Protein AF-A0A9D0HDS6-F1 (afdb_monomer_lite)

Secondary structure (DSSP, 8-state):
------------SS----------PPPPPPPHHHHHTT-----SSS--TTEEEESTTSEEEEEETTEEEEEESS-----TT----EEEE---SS------------

Foldseek 3Di:
DDADDDDDDDDDDDDDPPPPPPPRPPDDDDDPVRVVVVDAQLPDQDDDPQKDWDPPVQWDWGSPPSDIDIGGPDPFDPDDPTDHTDIDGDDDDDDDDDDDDDDDDD

pLDDT: mean 77.32, std 18.87, range [38.28, 96.19]

Structure (mmCIF, N/CA/C/O backbone):
data_AF-A0A9D0HDS6-F1
#
_entry.id   AF-A0A9D0HDS6-F1
#
loop_
_atom_site.group_PDB
_atom_site.id
_atom_site.type_symbol
_atom_site.label_atom_id
_atom_site.label_alt_id
_atom_site.label_comp_id
_atom_site.label_asym_id
_atom_site.label_entity_id
_atom_site.label_seq_id
_atom_site.pdbx_PDB_ins_code
_atom_site.Cartn_x
_atom_site.Cartn_y
_atom_site.Cartn_z
_atom_site.occupancy
_atom_site.B_iso_or_equiv
_atom_site.auth_seq_id
_atom_site.auth_comp_id
_atom_site.auth_asym_id
_atom_site.auth_atom_id
_atom_site.pdbx_PDB_model_num
ATOM 1 N N . MET A 1 1 ? 18.895 12.895 7.176 1.00 42.72 1 MET A N 1
ATOM 2 C CA . MET A 1 1 ? 18.990 14.344 7.464 1.00 42.72 1 MET A CA 1
ATOM 3 C C . MET A 1 1 ? 19.525 15.034 6.219 1.00 42.72 1 MET A C 1
ATOM 5 O O . MET A 1 1 ? 20.733 15.065 6.042 1.00 42.72 1 MET A O 1
ATOM 9 N N . THR A 1 2 ? 18.664 15.543 5.341 1.00 43.56 2 THR A N 1
ATOM 10 C CA . THR A 1 2 ? 19.126 16.214 4.113 1.00 43.56 2 THR A CA 1
ATOM 11 C C . THR A 1 2 ? 18.458 17.580 4.035 1.00 43.56 2 THR A C 1
ATOM 13 O O . THR A 1 2 ? 17.234 17.673 4.066 1.00 43.56 2 THR A O 1
ATOM 16 N N . ARG A 1 3 ? 19.273 18.641 4.055 1.00 41.47 3 ARG A N 1
ATOM 17 C CA . ARG A 1 3 ? 18.850 20.048 4.100 1.00 41.47 3 ARG A CA 1
ATOM 18 C C . ARG A 1 3 ? 18.798 20.586 2.670 1.00 41.47 3 ARG A C 1
ATOM 20 O O . ARG A 1 3 ? 19.750 20.381 1.925 1.00 41.47 3 ARG A O 1
ATOM 27 N N . VAL A 1 4 ? 17.722 21.270 2.287 1.00 42.50 4 VAL A N 1
ATOM 28 C CA . VAL A 1 4 ? 17.653 21.985 1.003 1.00 42.50 4 VAL A CA 1
ATOM 29 C C . VAL A 1 4 ? 18.029 23.442 1.259 1.00 42.50 4 VAL A C 1
ATOM 31 O O . VAL A 1 4 ? 17.314 24.147 1.965 1.00 42.50 4 VAL A O 1
ATOM 34 N N . CYS A 1 5 ? 19.158 23.882 0.704 1.00 39.34 5 CYS A N 1
ATOM 35 C CA . CYS A 1 5 ? 19.590 25.279 0.720 1.00 39.34 5 CYS A CA 1
ATOM 36 C C . CYS A 1 5 ? 19.355 25.875 -0.672 1.00 39.34 5 CYS A C 1
ATOM 38 O O . CYS A 1 5 ? 19.934 25.394 -1.641 1.00 39.34 5 CYS A O 1
ATOM 40 N N . SER A 1 6 ? 18.536 26.921 -0.785 1.00 52.06 6 SER A N 1
ATOM 41 C CA . SER A 1 6 ? 18.504 27.763 -1.988 1.00 52.06 6 SER A CA 1
ATOM 42 C C . SER A 1 6 ? 19.286 29.039 -1.699 1.00 52.06 6 SER A C 1
ATOM 44 O O . SER A 1 6 ? 18.929 29.784 -0.790 1.00 52.06 6 SER A O 1
ATOM 46 N N . ALA A 1 7 ? 20.365 29.271 -2.445 1.00 43.66 7 ALA A N 1
ATOM 47 C CA . ALA A 1 7 ? 21.146 30.501 -2.382 1.00 43.66 7 ALA A CA 1
ATOM 48 C C . ALA A 1 7 ? 20.792 31.378 -3.587 1.00 43.66 7 ALA A C 1
ATOM 50 O O . ALA A 1 7 ? 20.970 30.961 -4.730 1.00 43.66 7 ALA A O 1
ATOM 51 N N . LEU A 1 8 ? 20.311 32.597 -3.338 1.00 43.00 8 LEU A N 1
ATOM 52 C CA . LEU A 1 8 ? 20.228 33.638 -4.358 1.00 43.00 8 LEU A CA 1
ATOM 53 C C . LEU A 1 8 ? 21.421 34.578 -4.154 1.00 43.00 8 LEU A C 1
ATOM 55 O O . LEU A 1 8 ? 21.433 35.379 -3.223 1.00 43.00 8 LEU A O 1
ATOM 59 N N . VAL A 1 9 ? 22.441 34.459 -5.003 1.00 41.72 9 VAL A N 1
ATOM 60 C CA . VAL A 1 9 ? 23.607 35.351 -4.989 1.00 41.72 9 VAL A CA 1
ATOM 61 C C . VAL A 1 9 ? 23.334 36.514 -5.943 1.00 41.72 9 VAL A C 1
ATOM 63 O O . VAL A 1 9 ? 23.243 36.315 -7.152 1.00 41.72 9 VAL A O 1
ATOM 66 N N . ARG A 1 10 ? 23.215 37.738 -5.417 1.00 44.81 10 ARG A N 1
ATOM 67 C CA . ARG A 1 10 ? 23.337 38.969 -6.216 1.00 44.81 10 ARG A CA 1
ATOM 68 C C . ARG A 1 10 ? 24.714 39.577 -5.963 1.00 44.81 10 ARG A C 1
ATOM 70 O O . ARG A 1 10 ? 25.009 39.986 -4.847 1.00 44.81 10 ARG A O 1
ATOM 77 N N . LEU A 1 11 ? 25.542 39.622 -7.005 1.00 38.28 11 LEU A N 1
ATOM 78 C CA . LEU A 1 11 ? 26.856 40.266 -6.994 1.00 38.28 11 LEU A CA 1
ATOM 79 C C . LEU A 1 11 ? 26.700 41.731 -7.401 1.00 38.28 11 LEU A C 1
ATOM 81 O O . LEU A 1 11 ? 26.563 42.011 -8.587 1.00 38.28 11 LEU A O 1
ATOM 85 N N . TRP A 1 12 ? 26.742 42.652 -6.440 1.00 41.94 12 TRP A N 1
ATOM 86 C CA . TRP A 1 12 ? 27.093 44.052 -6.695 1.00 41.94 12 TRP A CA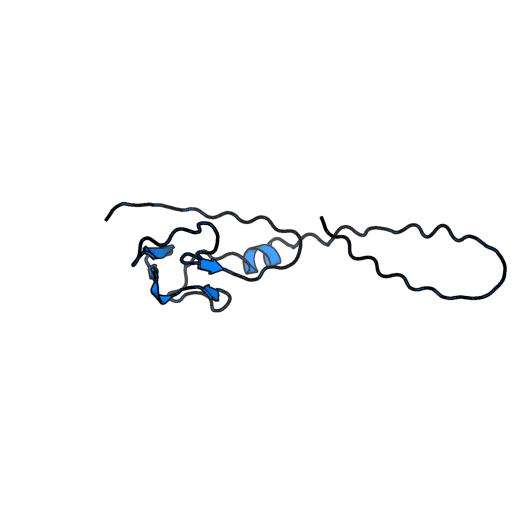 1
ATOM 87 C C . TRP A 1 12 ? 28.271 44.426 -5.793 1.00 41.94 12 TRP A C 1
ATOM 89 O O . TRP A 1 12 ? 28.361 43.967 -4.656 1.00 41.94 12 TRP A O 1
ATOM 99 N N . GLY A 1 13 ? 29.225 45.152 -6.375 1.00 46.03 13 GLY A N 1
ATOM 100 C CA . GLY A 1 13 ? 30.572 45.340 -5.848 1.00 46.03 13 GLY A CA 1
ATOM 101 C C . GLY A 1 13 ? 30.670 46.085 -4.516 1.00 46.03 13 GLY A C 1
ATOM 102 O O . GLY A 1 13 ? 29.755 46.781 -4.088 1.00 46.03 13 GLY A O 1
ATOM 103 N N . SER A 1 14 ? 31.864 45.952 -3.934 1.00 47.44 14 SER A N 1
ATOM 104 C CA . SER A 1 14 ? 32.391 46.654 -2.759 1.00 47.44 14 SER A CA 1
ATOM 105 C C . SER A 1 14 ? 31.805 46.253 -1.397 1.00 47.44 14 SER A C 1
ATOM 107 O O . SER A 1 14 ? 30.879 46.853 -0.869 1.00 47.44 14 SER A O 1
ATOM 109 N N . SER A 1 15 ? 32.469 45.251 -0.812 1.00 48.62 15 SER A N 1
ATOM 110 C CA . SER A 1 15 ? 32.816 45.123 0.611 1.00 48.62 15 SER A CA 1
ATOM 111 C C . SER A 1 15 ? 31.754 45.474 1.657 1.00 48.62 15 SER A C 1
ATOM 113 O O . SER A 1 15 ? 31.932 46.399 2.442 1.00 48.62 15 SER A O 1
ATOM 115 N N . VAL A 1 16 ? 30.730 44.627 1.776 1.00 47.16 16 VAL A N 1
ATOM 116 C CA . VAL A 1 16 ? 30.094 44.334 3.069 1.00 47.16 16 VAL A CA 1
ATOM 117 C C . VAL A 1 16 ? 29.849 42.828 3.123 1.00 47.16 16 VAL A C 1
ATOM 119 O O . VAL A 1 16 ? 29.097 42.285 2.315 1.00 47.16 16 VAL A O 1
ATOM 122 N N . ALA A 1 17 ? 30.504 42.129 4.051 1.00 44.69 17 ALA A N 1
ATOM 123 C CA . ALA A 1 17 ? 30.200 40.729 4.324 1.00 44.69 17 ALA A CA 1
ATOM 124 C C . ALA A 1 17 ? 28.823 40.661 4.999 1.00 44.69 17 ALA A C 1
ATOM 126 O O . ALA A 1 17 ? 28.697 40.844 6.209 1.00 44.69 17 ALA A O 1
ATOM 127 N N . ALA A 1 18 ? 27.773 40.445 4.211 1.00 46.97 18 ALA A N 1
ATOM 128 C CA . ALA A 1 18 ? 26.458 40.145 4.747 1.00 46.97 18 ALA A CA 1
ATOM 129 C C . ALA A 1 18 ? 26.514 38.760 5.407 1.00 46.97 18 ALA A C 1
ATOM 131 O O . ALA A 1 18 ? 26.686 37.745 4.730 1.00 46.97 18 ALA A O 1
ATOM 132 N N . VAL A 1 19 ? 26.368 38.712 6.734 1.00 45.94 19 VAL A N 1
ATOM 133 C CA . VAL A 1 19 ? 26.076 37.466 7.448 1.00 45.94 19 VAL A CA 1
ATOM 134 C C . VAL A 1 19 ? 24.713 36.996 6.954 1.00 45.94 19 VAL A C 1
ATOM 136 O O . VAL A 1 19 ? 23.668 37.495 7.369 1.00 45.94 19 VAL A O 1
ATOM 139 N N . CYS A 1 20 ? 24.724 36.060 6.010 1.00 46.16 20 CYS A N 1
ATOM 140 C CA . CYS A 1 20 ? 23.523 35.379 5.571 1.00 46.16 20 CYS A CA 1
ATOM 141 C C . CYS A 1 20 ? 23.116 34.437 6.708 1.00 46.16 20 CYS A C 1
ATOM 143 O O . CYS A 1 20 ? 23.604 33.311 6.810 1.00 46.16 20 CYS A O 1
ATOM 145 N N . LEU A 1 21 ? 22.270 34.930 7.616 1.00 47.09 21 LEU A N 1
ATOM 146 C CA . LEU A 1 21 ? 21.528 34.089 8.546 1.00 47.09 21 LEU A CA 1
ATOM 147 C C . LEU A 1 21 ? 20.663 33.156 7.693 1.00 47.09 21 LEU A C 1
ATOM 149 O O . LEU A 1 21 ? 19.563 33.510 7.277 1.00 47.09 21 LEU A O 1
ATOM 153 N N . LEU A 1 22 ? 21.198 31.971 7.391 1.00 52.53 22 LEU A N 1
ATOM 154 C CA . LEU A 1 22 ? 20.457 30.848 6.834 1.00 52.53 22 LEU A CA 1
ATOM 155 C C . LEU A 1 22 ? 19.402 30.455 7.866 1.00 52.53 22 LEU A C 1
ATOM 157 O O . LEU A 1 22 ? 19.624 29.588 8.712 1.00 52.53 22 LEU A O 1
ATOM 161 N N . ALA A 1 23 ? 18.251 31.119 7.816 1.00 53.19 23 ALA A N 1
ATOM 162 C CA . ALA A 1 23 ? 17.065 30.660 8.503 1.00 53.19 23 ALA A CA 1
ATOM 163 C C . ALA A 1 23 ? 16.683 29.314 7.873 1.00 53.19 23 ALA A C 1
ATOM 165 O O . ALA A 1 23 ? 16.029 29.254 6.833 1.00 53.19 23 ALA A O 1
ATOM 166 N N . CYS A 1 24 ? 17.133 28.217 8.489 1.00 51.62 24 CYS A N 1
ATOM 167 C CA . CYS A 1 24 ? 16.522 26.908 8.304 1.00 51.62 24 CYS A CA 1
ATOM 168 C C . CYS A 1 24 ? 15.085 27.042 8.800 1.00 51.62 24 CYS A C 1
ATOM 170 O O . CYS A 1 24 ? 14.820 26.890 9.992 1.00 51.62 24 CYS A O 1
ATOM 172 N N . THR A 1 25 ? 14.161 27.375 7.905 1.00 62.00 25 THR A N 1
ATOM 173 C CA . THR A 1 25 ? 12.746 27.239 8.215 1.00 62.00 25 THR A CA 1
ATOM 174 C C . THR A 1 25 ? 12.502 25.752 8.455 1.00 62.00 25 THR A C 1
ATOM 176 O O . THR A 1 25 ? 12.825 24.932 7.588 1.00 62.00 25 THR A O 1
ATOM 179 N N . PRO A 1 26 ? 12.019 25.356 9.647 1.00 66.12 26 PRO A N 1
ATOM 180 C CA . PRO A 1 26 ? 11.626 23.977 9.855 1.00 66.12 26 PRO A CA 1
ATOM 181 C C . PRO A 1 26 ? 10.570 23.637 8.804 1.00 66.12 26 PRO A C 1
ATOM 183 O O . PRO A 1 26 ? 9.681 24.448 8.536 1.00 66.12 26 PRO A O 1
ATOM 186 N N . ALA A 1 27 ? 10.690 22.458 8.188 1.00 67.69 27 ALA A N 1
ATOM 187 C CA . ALA A 1 27 ? 9.670 21.989 7.262 1.00 67.69 27 ALA A CA 1
ATOM 188 C C . ALA A 1 27 ? 8.302 22.081 7.962 1.00 67.69 27 ALA A C 1
ATOM 190 O O . ALA A 1 27 ? 8.208 21.680 9.132 1.00 67.69 27 ALA A O 1
ATOM 191 N N . PRO A 1 28 ? 7.269 22.6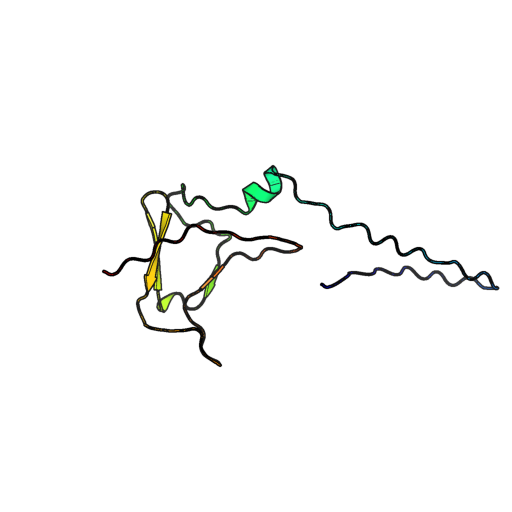34 7.301 1.00 71.50 28 PRO A N 1
ATOM 192 C CA . PRO A 1 28 ? 5.956 22.753 7.909 1.00 71.50 28 PRO A CA 1
ATOM 193 C C . PRO A 1 28 ? 5.488 21.364 8.341 1.00 71.50 28 PRO A C 1
ATOM 195 O O . PRO A 1 28 ? 5.561 20.401 7.575 1.00 71.50 28 PRO A O 1
ATOM 198 N N . LYS A 1 29 ? 5.056 21.249 9.600 1.00 75.44 29 LYS A N 1
ATOM 199 C CA . LYS A 1 29 ? 4.409 20.027 10.077 1.00 75.44 29 LYS A CA 1
ATOM 200 C C . LYS A 1 29 ? 3.103 19.868 9.304 1.00 75.44 29 LYS A C 1
ATOM 202 O O . LYS A 1 29 ? 2.364 20.840 9.162 1.00 75.44 29 LYS A O 1
ATOM 207 N N . LEU A 1 30 ? 2.834 18.658 8.823 1.00 76.69 30 LEU A N 1
ATOM 208 C CA . LEU A 1 30 ? 1.549 18.331 8.213 1.00 76.69 30 LEU A CA 1
ATOM 209 C C . LEU A 1 30 ? 0.427 18.571 9.225 1.00 76.69 30 LEU A C 1
ATOM 211 O O . LEU A 1 30 ? 0.594 18.299 10.421 1.00 76.69 30 LEU A O 1
ATOM 215 N N . SER A 1 31 ? -0.712 19.080 8.756 1.00 81.69 31 SER A N 1
ATOM 216 C CA . SER A 1 31 ? -1.900 19.146 9.601 1.00 81.69 31 SER A CA 1
ATOM 217 C C . SER A 1 31 ? -2.410 17.725 9.902 1.00 81.69 31 SER A C 1
ATOM 219 O O . SER A 1 31 ? -2.077 16.770 9.186 1.00 81.69 31 SER A O 1
ATOM 221 N N . PRO A 1 32 ? -3.252 17.538 10.934 1.00 79.94 32 PRO A N 1
ATOM 222 C CA . PRO A 1 32 ? -3.913 16.253 11.153 1.00 79.94 32 PRO A CA 1
ATOM 223 C C . PRO A 1 32 ? -4.705 15.770 9.928 1.00 79.94 32 PRO A C 1
ATOM 225 O O . PRO A 1 32 ? -4.732 14.573 9.655 1.00 79.94 32 PRO A O 1
ATOM 228 N N . ALA A 1 33 ? -5.304 16.689 9.161 1.00 82.19 33 ALA A N 1
ATOM 229 C CA . ALA A 1 33 ? -6.030 16.362 7.935 1.00 82.19 33 ALA A CA 1
ATOM 230 C C . ALA A 1 33 ? -5.092 15.845 6.832 1.00 82.19 33 ALA A C 1
ATOM 232 O O . ALA A 1 33 ? -5.375 14.812 6.228 1.00 82.19 33 ALA A O 1
ATOM 233 N N . ASP A 1 34 ? -3.945 16.502 6.632 1.00 82.06 34 ASP A N 1
ATOM 234 C CA . ASP A 1 34 ? -2.939 16.073 5.649 1.00 82.06 34 ASP A CA 1
ATOM 235 C C . ASP A 1 34 ? -2.327 14.718 6.020 1.00 82.06 34 ASP A C 1
ATOM 237 O O . ASP A 1 34 ? -2.031 13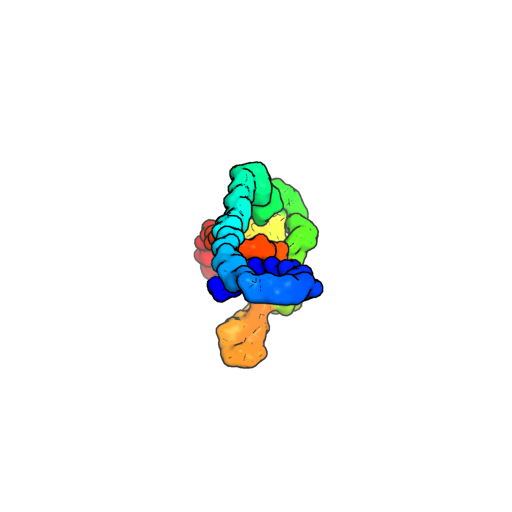.903 5.152 1.00 82.06 34 ASP A O 1
ATOM 241 N N . THR A 1 35 ? -2.164 14.455 7.320 1.00 80.19 35 THR A N 1
ATOM 242 C CA . THR A 1 35 ? -1.663 13.166 7.816 1.00 80.19 35 THR A CA 1
ATOM 243 C C . THR A 1 35 ? -2.683 12.057 7.562 1.00 80.19 35 THR A C 1
ATOM 245 O O . THR A 1 35 ? -2.331 10.997 7.053 1.00 80.19 35 THR A O 1
ATOM 248 N N . ARG A 1 36 ? -3.969 12.324 7.821 1.00 82.62 36 ARG A N 1
ATOM 249 C CA . ARG A 1 36 ? -5.058 11.363 7.599 1.00 82.62 36 ARG A CA 1
ATOM 250 C C . ARG A 1 36 ? -5.254 11.009 6.123 1.00 82.62 36 ARG A C 1
ATOM 252 O O . ARG A 1 36 ? -5.717 9.918 5.822 1.00 82.62 36 ARG A O 1
ATOM 259 N N . ALA A 1 37 ? -4.878 11.898 5.203 1.00 84.19 37 ALA A N 1
ATOM 260 C CA . ALA A 1 37 ? -4.873 11.601 3.770 1.00 84.19 37 ALA A CA 1
ATOM 261 C C . ALA A 1 37 ? -3.799 10.567 3.363 1.00 84.19 37 ALA A C 1
ATOM 263 O O . ALA A 1 37 ? -3.883 9.995 2.275 1.00 84.19 37 ALA A O 1
ATOM 264 N N . LEU A 1 38 ? -2.789 10.330 4.211 1.00 87.69 38 LEU A N 1
ATOM 265 C CA . LEU A 1 38 ? -1.743 9.324 3.993 1.00 87.69 38 LEU A CA 1
ATOM 266 C C . LEU A 1 38 ? -2.099 7.963 4.610 1.00 87.69 38 LEU A C 1
ATOM 268 O O . LEU A 1 38 ? -1.612 6.934 4.126 1.00 87.69 38 LEU A O 1
ATOM 272 N N . ASP A 1 39 ? -2.950 7.967 5.637 1.00 91.19 39 ASP A N 1
ATOM 273 C CA . ASP A 1 39 ? -3.431 6.762 6.307 1.00 91.19 39 ASP A CA 1
ATOM 274 C C . ASP A 1 39 ? -4.253 5.868 5.369 1.00 91.19 39 ASP A C 1
ATOM 276 O O . ASP A 1 39 ? -4.792 6.284 4.340 1.00 91.19 39 ASP A O 1
ATOM 280 N N . ASP A 1 40 ? -4.316 4.590 5.727 1.00 93.56 40 ASP A N 1
ATOM 281 C CA . ASP A 1 40 ? -5.209 3.617 5.114 1.00 93.56 40 ASP A CA 1
ATOM 282 C C . ASP A 1 40 ? -5.737 2.697 6.205 1.00 93.56 40 ASP A C 1
ATOM 284 O O . ASP A 1 40 ? -4.978 1.932 6.803 1.00 93.56 40 ASP A O 1
ATOM 288 N N . ASP A 1 41 ? -7.030 2.799 6.486 1.00 94.06 41 ASP A N 1
ATOM 289 C CA . ASP A 1 41 ? -7.727 1.882 7.384 1.00 94.06 41 ASP A CA 1
ATOM 290 C C . ASP A 1 41 ? -8.251 0.643 6.645 1.00 94.06 41 ASP A C 1
ATOM 292 O O . ASP A 1 41 ? -8.785 -0.260 7.282 1.00 94.06 41 ASP A O 1
ATOM 296 N N . PHE A 1 42 ? -8.083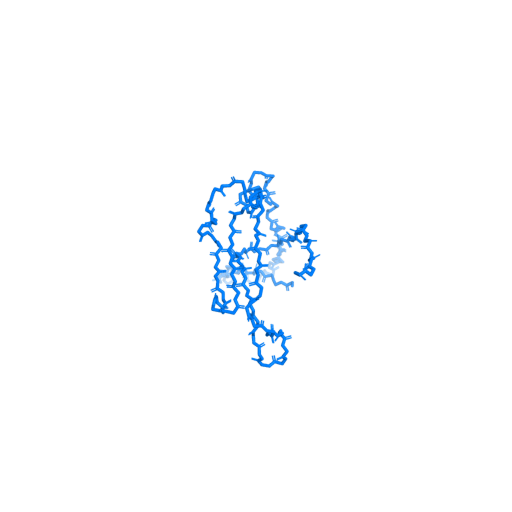 0.587 5.316 1.00 95.19 42 PHE A N 1
ATOM 297 C CA . PHE A 1 42 ? -8.594 -0.469 4.447 1.00 95.19 42 PHE A CA 1
ATOM 298 C C . PHE A 1 42 ? -10.112 -0.693 4.586 1.00 95.19 42 PHE A C 1
ATOM 300 O O . PHE A 1 42 ? -10.598 -1.811 4.405 1.00 95.19 42 PHE A O 1
ATOM 307 N N . ALA A 1 43 ? -10.878 0.365 4.885 1.00 92.38 43 ALA A N 1
ATOM 308 C CA . ALA A 1 43 ? -12.338 0.296 4.982 1.00 92.38 43 ALA A CA 1
ATOM 309 C C . ALA A 1 43 ? -13.034 0.172 3.612 1.00 92.38 43 ALA A C 1
ATOM 311 O O . ALA A 1 43 ? -14.170 -0.296 3.524 1.00 92.38 43 ALA A O 1
ATOM 312 N N . ALA A 1 44 ? -12.373 0.601 2.534 1.00 90.94 44 ALA A N 1
ATOM 313 C CA . ALA A 1 44 ? -12.891 0.471 1.177 1.00 90.94 44 ALA A CA 1
ATOM 314 C C . ALA A 1 44 ? -12.783 -0.975 0.666 1.00 90.94 44 ALA A C 1
ATOM 316 O O . ALA A 1 44 ? -11.842 -1.687 0.988 1.00 90.94 44 ALA A O 1
ATOM 317 N N . ALA A 1 45 ? -13.694 -1.393 -0.219 1.00 89.69 45 ALA A N 1
ATOM 318 C CA . ALA A 1 45 ? -13.675 -2.741 -0.803 1.00 89.69 45 ALA A CA 1
ATOM 319 C C . ALA A 1 45 ? -12.469 -3.013 -1.730 1.00 89.69 45 ALA A C 1
ATOM 321 O O . ALA A 1 45 ? -12.205 -4.157 -2.089 1.00 89.69 45 ALA A O 1
ATOM 322 N N . ALA A 1 46 ? -11.750 -1.969 -2.147 1.00 91.69 46 ALA A N 1
ATOM 323 C CA . ALA A 1 46 ? -10.601 -2.065 -3.035 1.00 91.69 46 ALA A CA 1
ATOM 324 C C . ALA A 1 46 ? -9.395 -1.332 -2.446 1.00 91.69 46 ALA A C 1
ATOM 326 O O . ALA A 1 46 ? -9.535 -0.337 -1.734 1.00 91.69 46 ALA A O 1
ATOM 327 N N . LEU A 1 47 ? -8.199 -1.810 -2.793 1.00 92.44 47 LEU A N 1
ATOM 328 C CA . LEU A 1 47 ? -6.950 -1.180 -2.387 1.00 92.44 47 LEU A CA 1
ATOM 329 C C . LEU A 1 47 ? -6.827 0.218 -3.010 1.00 92.44 47 LEU A C 1
ATOM 331 O O . LEU A 1 47 ? -7.016 0.384 -4.216 1.00 92.44 47 LEU A O 1
ATOM 335 N N . ASN A 1 48 ? -6.460 1.207 -2.195 1.00 91.88 48 ASN A N 1
ATOM 336 C CA . ASN A 1 48 ? -6.235 2.572 -2.658 1.00 91.88 48 ASN A CA 1
ATOM 337 C C . ASN A 1 48 ? -5.165 2.608 -3.784 1.00 91.88 48 ASN A C 1
ATOM 339 O O . ASN A 1 48 ? -4.070 2.077 -3.579 1.00 91.88 48 ASN A O 1
ATOM 343 N N . PRO A 1 49 ? -5.423 3.260 -4.938 1.00 92.50 49 PRO A N 1
ATOM 344 C CA . PRO A 1 49 ? -4.467 3.360 -6.050 1.00 92.50 49 PRO A CA 1
ATOM 345 C C . PRO A 1 49 ? -3.118 4.016 -5.712 1.00 92.50 49 PRO A C 1
ATOM 347 O O . PRO A 1 49 ? -2.169 3.892 -6.481 1.00 92.50 49 PRO A O 1
ATOM 350 N N . ALA A 1 50 ? -3.007 4.717 -4.579 1.00 92.50 50 ALA A N 1
ATOM 351 C CA . ALA A 1 50 ? -1.739 5.255 -4.090 1.00 92.50 50 ALA A CA 1
ATOM 352 C C . ALA A 1 50 ? -0.732 4.157 -3.689 1.00 92.50 50 ALA A C 1
ATOM 354 O O . ALA A 1 50 ? 0.471 4.427 -3.621 1.00 92.50 50 ALA A O 1
ATOM 355 N N . TRP A 1 51 ? -1.205 2.935 -3.416 1.00 95.44 51 TRP A N 1
ATOM 356 C CA . TRP A 1 51 ? -0.343 1.786 -3.165 1.00 95.44 51 TRP A CA 1
ATOM 357 C C . TRP A 1 51 ? 0.256 1.243 -4.460 1.00 95.44 51 TRP A C 1
ATOM 359 O O . TRP A 1 51 ? -0.436 0.961 -5.436 1.00 95.44 51 TRP A O 1
ATOM 369 N N . GLN A 1 52 ? 1.559 1.012 -4.423 1.00 96.19 52 GLN A N 1
ATOM 370 C CA . GLN A 1 52 ? 2.344 0.409 -5.487 1.00 96.19 52 GLN A CA 1
ATOM 371 C C . GLN A 1 52 ? 2.828 -0.973 -5.063 1.00 96.19 52 GLN A C 1
ATOM 373 O O . GLN A 1 52 ? 3.056 -1.239 -3.882 1.00 96.19 52 GLN A O 1
ATOM 378 N N . VAL A 1 53 ? 2.984 -1.855 -6.048 1.00 94.81 53 VAL A N 1
ATOM 379 C CA . VAL A 1 53 ? 3.291 -3.273 -5.851 1.00 94.81 53 VAL A CA 1
ATOM 380 C C . VAL A 1 53 ? 4.643 -3.585 -6.471 1.00 94.81 53 VAL A C 1
ATOM 382 O O . VAL A 1 53 ? 4.876 -3.291 -7.641 1.00 94.81 53 VAL A O 1
ATOM 385 N N . HIS A 1 54 ? 5.499 -4.255 -5.710 1.00 92.25 54 HIS A N 1
ATOM 386 C CA . HIS A 1 54 ? 6.763 -4.814 -6.178 1.00 92.25 54 HIS A CA 1
ATOM 387 C C . HIS A 1 54 ? 6.761 -6.326 -5.948 1.00 92.25 54 HIS A C 1
ATOM 389 O O . HIS A 1 54 ? 6.357 -6.776 -4.876 1.00 92.25 54 HIS A O 1
ATOM 395 N N . LYS A 1 55 ? 7.186 -7.108 -6.953 1.00 90.50 55 LYS A N 1
ATOM 396 C CA . LYS A 1 55 ? 7.155 -8.589 -6.928 1.00 90.50 55 LYS A CA 1
ATOM 397 C C . LYS A 1 55 ? 5.762 -9.157 -6.610 1.00 90.50 55 LYS A C 1
ATOM 399 O O . LYS A 1 55 ? 5.604 -10.049 -5.780 1.00 90.50 55 LYS A O 1
ATOM 404 N N . GLY A 1 56 ? 4.730 -8.605 -7.254 1.00 91.94 56 GLY A N 1
ATOM 405 C CA . GLY A 1 56 ? 3.319 -8.926 -6.990 1.00 91.94 56 GLY A CA 1
ATOM 406 C C . GLY A 1 56 ? 2.893 -10.363 -7.307 1.00 91.94 56 GLY A C 1
ATOM 407 O O . GLY A 1 56 ? 1.816 -10.776 -6.901 1.00 91.94 56 GLY A O 1
ATOM 408 N N . ASP A 1 57 ? 3.717 -11.115 -8.024 1.00 91.12 57 ASP A N 1
ATOM 409 C CA . ASP A 1 57 ? 3.573 -12.547 -8.289 1.00 91.12 57 ASP A CA 1
ATOM 410 C C . ASP A 1 57 ? 3.925 -13.421 -7.071 1.00 91.12 57 ASP A C 1
ATOM 412 O O . ASP A 1 57 ? 3.419 -14.536 -6.932 1.00 91.12 57 ASP A O 1
ATOM 416 N N . THR A 1 58 ? 4.739 -12.900 -6.150 1.00 91.00 58 THR A N 1
ATOM 417 C CA . THR A 1 58 ? 5.222 -13.626 -4.962 1.00 91.00 58 THR A CA 1
ATOM 418 C C . THR A 1 58 ? 4.251 -13.606 -3.777 1.00 91.00 58 THR A C 1
ATOM 420 O O . THR A 1 58 ? 4.480 -14.295 -2.780 1.00 91.00 58 THR A O 1
ATOM 423 N N . PHE A 1 59 ? 3.147 -12.855 -3.867 1.00 92.69 59 PHE A N 1
ATOM 424 C CA . PHE A 1 59 ? 2.144 -12.741 -2.809 1.00 92.69 59 PHE A CA 1
ATOM 425 C C . PHE A 1 59 ? 0.759 -12.369 -3.346 1.00 92.69 59 PHE A C 1
ATOM 427 O O . PHE A 1 59 ? 0.619 -11.695 -4.362 1.00 92.69 59 PHE A O 1
ATOM 434 N N . LEU A 1 60 ? -0.282 -12.772 -2.623 1.00 93.50 60 LEU A N 1
ATOM 435 C CA . LEU A 1 60 ? -1.632 -12.242 -2.790 1.00 93.50 60 LEU A CA 1
ATOM 436 C C . LEU A 1 60 ? -1.850 -11.043 -1.883 1.00 93.50 60 LEU A C 1
ATOM 438 O O . LEU A 1 60 ? -1.310 -10.982 -0.778 1.00 93.50 60 LEU A O 1
ATOM 442 N N . ARG A 1 61 ? -2.693 -10.127 -2.355 1.00 94.12 61 ARG A N 1
ATOM 443 C CA . ARG A 1 61 ? -3.191 -8.984 -1.598 1.00 94.12 61 ARG A CA 1
ATOM 444 C C . ARG A 1 61 ? -4.692 -8.865 -1.813 1.00 94.12 61 ARG A C 1
ATOM 446 O O . ARG A 1 61 ? -5.146 -8.881 -2.956 1.00 94.12 61 ARG A O 1
ATOM 453 N N . GLU A 1 62 ? -5.433 -8.732 -0.730 1.00 94.50 62 GLU A N 1
ATOM 454 C CA . GLU A 1 62 ? -6.884 -8.579 -0.751 1.00 94.50 62 GLU A CA 1
ATOM 455 C C . GLU A 1 62 ? -7.289 -7.632 0.376 1.00 94.50 62 GLU A C 1
ATOM 457 O O . GLU A 1 62 ? -6.743 -7.722 1.475 1.00 94.50 62 GLU A O 1
ATOM 462 N N . VAL A 1 63 ? -8.223 -6.716 0.114 1.00 95.94 63 VAL A N 1
ATOM 463 C CA . VAL A 1 63 ? -8.877 -5.975 1.194 1.00 95.94 63 VAL A CA 1
ATOM 464 C C . VAL A 1 63 ? -10.097 -6.776 1.615 1.00 95.94 63 VAL A C 1
ATOM 466 O O . VAL A 1 63 ? -11.012 -6.981 0.820 1.00 95.94 63 VAL A O 1
ATOM 469 N N . LYS A 1 64 ? -10.079 -7.269 2.850 1.00 93.88 64 LYS A N 1
ATOM 470 C CA . LYS A 1 64 ? -11.110 -8.148 3.387 1.00 93.88 64 LYS A CA 1
ATOM 471 C C . LYS A 1 64 ? -11.325 -7.854 4.864 1.00 93.88 64 LYS A C 1
ATOM 473 O O . LYS A 1 64 ? -10.365 -7.703 5.614 1.00 93.88 64 LYS A O 1
ATOM 478 N N . ASP A 1 65 ? -12.591 -7.780 5.267 1.00 91.94 65 ASP A N 1
ATOM 479 C CA . ASP A 1 65 ? -13.009 -7.567 6.659 1.00 91.94 65 ASP A CA 1
ATOM 480 C C . ASP A 1 65 ? -12.376 -6.315 7.307 1.00 91.94 65 ASP A C 1
ATOM 482 O O . ASP A 1 65 ? -11.999 -6.327 8.478 1.00 91.94 65 ASP A O 1
ATOM 486 N N . GLY A 1 66 ? -12.230 -5.231 6.532 1.00 92.69 66 GLY A N 1
ATOM 487 C CA . GLY A 1 66 ? -11.635 -3.971 7.001 1.00 92.69 66 GLY A CA 1
ATOM 488 C C . GLY A 1 66 ? -10.122 -4.039 7.227 1.00 92.69 66 GLY A C 1
ATOM 489 O O . GLY A 1 66 ? -9.583 -3.286 8.032 1.00 92.69 66 GLY A O 1
ATOM 490 N N . ALA A 1 67 ? -9.432 -4.978 6.576 1.00 94.56 67 ALA A N 1
ATOM 491 C CA . ALA A 1 67 ? -7.988 -5.120 6.667 1.00 94.56 67 ALA A CA 1
ATOM 492 C C . ALA A 1 67 ? -7.372 -5.500 5.318 1.00 94.56 67 ALA A C 1
ATOM 494 O O . ALA A 1 67 ? -7.978 -6.183 4.491 1.00 94.56 67 ALA A O 1
ATOM 495 N N . LEU A 1 68 ? -6.112 -5.117 5.128 1.00 95.75 68 LEU A N 1
ATOM 496 C CA . LEU A 1 68 ? -5.276 -5.675 4.076 1.00 95.75 68 LEU A CA 1
ATOM 497 C C . LEU A 1 68 ? -4.777 -7.061 4.496 1.00 95.75 68 LEU A C 1
ATOM 499 O O . LEU A 1 68 ? -3.996 -7.202 5.441 1.00 95.75 68 LEU A O 1
ATOM 503 N N . VAL A 1 69 ? -5.193 -8.083 3.759 1.00 94.44 69 VAL A N 1
ATOM 504 C CA . VAL A 1 69 ? -4.710 -9.454 3.900 1.00 94.44 69 VAL A CA 1
ATOM 505 C C . VAL A 1 69 ? -3.602 -9.693 2.882 1.00 94.44 69 VAL A C 1
ATOM 507 O O . VAL A 1 69 ? -3.801 -9.529 1.678 1.00 94.44 69 VAL A O 1
ATOM 510 N N . ILE A 1 70 ? -2.432 -10.098 3.377 1.00 92.81 70 ILE A N 1
ATOM 511 C CA . ILE A 1 70 ? -1.282 -10.495 2.565 1.00 92.81 70 ILE A CA 1
ATOM 512 C C . ILE A 1 70 ? -1.039 -11.990 2.750 1.00 92.81 70 ILE A C 1
ATOM 514 O O . ILE A 1 70 ? -0.875 -12.460 3.877 1.00 92.81 70 ILE A O 1
ATOM 518 N N . THR A 1 71 ? -0.983 -12.734 1.646 1.00 92.12 71 THR A N 1
ATOM 519 C CA . THR A 1 71 ? -0.654 -14.167 1.657 1.00 92.12 71 THR A CA 1
ATOM 520 C C . THR A 1 71 ? 0.595 -14.409 0.816 1.00 92.12 71 THR A C 1
ATOM 522 O O . THR A 1 71 ? 0.521 -14.307 -0.411 1.00 92.12 71 THR A O 1
ATOM 525 N N . PRO A 1 72 ? 1.745 -14.727 1.433 1.00 88.94 72 PRO A N 1
ATOM 526 C CA . PRO A 1 72 ? 2.937 -15.123 0.692 1.00 88.94 72 PRO A CA 1
ATOM 527 C C . PRO A 1 72 ? 2.654 -16.365 -0.163 1.00 88.94 72 PRO A C 1
ATOM 529 O O . PRO A 1 72 ? 2.050 -17.324 0.314 1.00 88.94 72 PRO A O 1
ATOM 532 N N . ARG A 1 73 ? 3.080 -16.355 -1.430 1.00 88.56 73 ARG A N 1
ATOM 533 C CA . ARG A 1 73 ? 3.025 -17.523 -2.333 1.00 88.56 73 ARG A CA 1
ATOM 534 C C . ARG A 1 73 ? 4.370 -18.225 -2.468 1.00 88.56 73 ARG A C 1
ATOM 536 O O . ARG A 1 73 ? 4.420 -19.392 -2.837 1.00 88.56 73 ARG A O 1
ATOM 543 N N . ALA A 1 74 ? 5.448 -17.507 -2.185 1.00 78.38 74 ALA A N 1
ATOM 544 C CA . ALA A 1 74 ? 6.803 -18.019 -2.197 1.00 78.38 74 ALA A CA 1
ATOM 545 C C . ALA A 1 74 ? 7.543 -17.513 -0.957 1.00 78.38 74 ALA A C 1
ATOM 547 O O . ALA A 1 74 ? 7.335 -16.381 -0.516 1.00 78.38 74 ALA A O 1
ATOM 548 N N . ASN A 1 75 ? 8.429 -18.348 -0.415 1.00 71.88 75 ASN A N 1
ATOM 549 C CA . ASN A 1 75 ? 9.333 -17.958 0.663 1.00 71.88 75 ASN A CA 1
ATOM 550 C C . ASN A 1 75 ? 10.498 -17.157 0.078 1.00 71.88 75 ASN A C 1
ATOM 552 O O . ASN A 1 75 ? 11.598 -17.671 -0.101 1.00 71.88 75 ASN A O 1
ATOM 556 N N . VAL A 1 76 ? 10.229 -15.898 -0.253 1.00 71.25 76 VAL A N 1
ATOM 557 C CA . VAL A 1 76 ? 11.235 -14.928 -0.694 1.00 71.25 76 VAL A CA 1
ATOM 558 C C . VAL A 1 76 ? 11.478 -13.946 0.437 1.00 71.25 76 VAL A C 1
ATOM 560 O O . VAL A 1 76 ? 10.610 -13.148 0.793 1.00 71.25 76 VAL A O 1
ATOM 563 N N . VAL A 1 77 ? 12.668 -14.033 1.019 1.00 73.19 77 VAL A N 1
ATOM 564 C CA . VAL A 1 77 ? 13.153 -13.079 2.013 1.00 73.19 77 VAL A CA 1
ATOM 565 C C . VAL A 1 77 ? 13.947 -11.981 1.320 1.00 73.19 77 VAL A C 1
ATOM 567 O O . VAL A 1 77 ? 14.602 -12.208 0.307 1.00 73.19 77 VAL A O 1
ATOM 570 N N . TRP A 1 78 ? 13.899 -10.778 1.883 1.00 76.12 78 TRP A N 1
ATOM 571 C CA . TRP A 1 78 ? 14.822 -9.715 1.507 1.00 76.12 78 TRP A CA 1
ATOM 572 C C . TRP A 1 78 ? 16.202 -10.062 2.076 1.00 76.12 78 TRP A C 1
ATOM 574 O O . TRP A 1 78 ? 16.449 -9.860 3.265 1.00 76.12 78 TRP A O 1
ATOM 584 N N . TYR A 1 79 ? 17.077 -10.635 1.249 1.00 79.25 79 TYR A N 1
ATOM 585 C CA . TYR A 1 79 ? 18.432 -11.018 1.639 1.00 79.25 79 TYR A CA 1
ATOM 586 C C . TYR A 1 79 ? 19.434 -10.673 0.535 1.00 79.25 79 TYR A C 1
ATOM 588 O O . TYR A 1 79 ? 19.270 -11.070 -0.612 1.00 79.25 79 TYR A O 1
ATOM 596 N N . MET A 1 80 ? 20.500 -9.949 0.884 1.00 83.50 80 MET A N 1
ATOM 597 C CA . MET A 1 80 ? 21.526 -9.493 -0.063 1.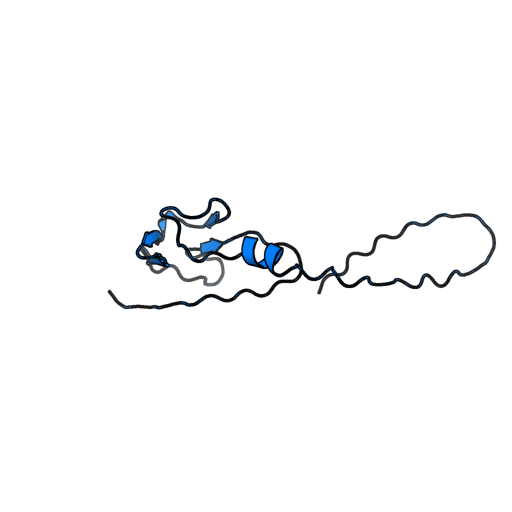00 83.50 80 MET A CA 1
ATOM 598 C C . MET A 1 80 ? 20.927 -8.774 -1.289 1.00 83.50 80 MET A C 1
ATOM 600 O O . MET A 1 80 ? 20.344 -7.703 -1.141 1.00 83.50 80 MET A O 1
ATOM 604 N N . ALA A 1 81 ? 21.098 -9.337 -2.489 1.00 77.75 81 ALA A N 1
ATOM 605 C CA . ALA A 1 81 ? 20.590 -8.790 -3.746 1.00 77.75 81 ALA A CA 1
ATOM 606 C C . ALA A 1 81 ? 19.152 -9.242 -4.067 1.00 77.75 81 ALA A C 1
ATOM 608 O O . ALA A 1 81 ? 18.573 -8.772 -5.051 1.00 77.75 81 ALA A O 1
ATOM 609 N N . ASP A 1 82 ? 18.568 -10.128 -3.256 1.00 79.44 82 ASP A N 1
ATOM 610 C CA . ASP A 1 82 ? 17.197 -10.583 -3.440 1.00 79.44 82 ASP A CA 1
ATOM 611 C C . ASP A 1 82 ? 16.199 -9.540 -2.936 1.00 79.44 82 ASP A C 1
ATOM 613 O O . ASP A 1 82 ? 16.402 -8.854 -1.930 1.00 79.44 82 ASP A O 1
ATOM 617 N N . SER A 1 83 ? 15.074 -9.448 -3.643 1.00 80.81 83 SER A N 1
ATOM 618 C CA . SER A 1 83 ? 13.931 -8.641 -3.226 1.00 80.81 83 SER A CA 1
ATOM 619 C C . SER A 1 83 ? 12.723 -9.532 -2.995 1.00 80.81 83 SER A C 1
ATOM 621 O O . SER A 1 83 ? 12.388 -10.380 -3.824 1.00 80.81 83 SER A O 1
ATOM 623 N N . GLY A 1 84 ? 12.076 -9.324 -1.855 1.00 85.50 84 GLY A N 1
ATOM 624 C CA . GLY A 1 84 ? 10.839 -9.993 -1.492 1.00 85.50 84 GLY A CA 1
ATOM 625 C C . GLY A 1 84 ? 9.587 -9.220 -1.919 1.00 85.50 84 GLY A C 1
ATOM 626 O O . GLY A 1 84 ? 9.674 -8.169 -2.567 1.00 85.50 84 GLY A O 1
ATOM 627 N N . PRO A 1 85 ? 8.406 -9.726 -1.533 1.00 89.56 85 PRO A N 1
ATOM 628 C CA . PRO A 1 85 ? 7.139 -9.039 -1.745 1.00 89.56 85 PRO A CA 1
ATOM 629 C C . PRO A 1 85 ? 7.149 -7.670 -1.062 1.00 89.56 85 PRO A C 1
ATOM 631 O O . PRO A 1 85 ? 7.622 -7.535 0.071 1.00 89.56 85 PRO A O 1
ATOM 634 N N . MET A 1 86 ? 6.614 -6.650 -1.735 1.00 90.88 86 MET A N 1
ATOM 635 C CA . MET A 1 86 ? 6.462 -5.325 -1.141 1.00 90.88 86 MET A CA 1
ATOM 636 C C . MET A 1 86 ? 5.233 -4.596 -1.686 1.00 90.88 86 MET A C 1
ATOM 638 O O . MET A 1 86 ? 4.951 -4.596 -2.886 1.00 90.88 86 MET A O 1
ATOM 642 N N . LEU A 1 87 ? 4.524 -3.940 -0.769 1.00 93.75 87 LEU A N 1
ATOM 643 C CA . LEU A 1 87 ? 3.451 -2.996 -1.042 1.00 93.75 87 LEU A CA 1
ATOM 644 C C . LEU A 1 87 ? 3.804 -1.673 -0.357 1.00 93.75 87 LEU A C 1
ATOM 646 O O . LEU A 1 87 ? 4.102 -1.668 0.836 1.00 93.75 87 LEU A O 1
ATOM 650 N N . PHE A 1 88 ? 3.818 -0.568 -1.099 1.00 93.69 88 PHE A N 1
ATOM 651 C CA . PHE A 1 88 ? 4.331 0.706 -0.586 1.00 93.69 88 PHE A CA 1
ATOM 652 C C . PHE A 1 88 ? 3.577 1.917 -1.140 1.00 93.69 88 PHE A C 1
ATOM 654 O O . PHE A 1 88 ? 3.013 1.865 -2.228 1.00 93.69 88 PHE A O 1
ATOM 661 N N . LYS A 1 89 ? 3.600 3.027 -0.398 1.00 92.62 89 LYS A N 1
ATOM 662 C CA . LYS A 1 89 ? 3.170 4.359 -0.849 1.00 92.62 89 LYS A CA 1
ATOM 663 C C . LYS A 1 89 ? 4.398 5.260 -0.938 1.00 92.62 89 LYS A C 1
ATOM 665 O O . LYS A 1 89 ? 5.260 5.219 -0.060 1.00 92.62 89 LYS A O 1
ATOM 670 N N . LEU A 1 90 ? 4.480 6.097 -1.970 1.00 90.06 90 LEU A N 1
ATOM 671 C CA . LEU A 1 90 ? 5.537 7.104 -2.059 1.00 90.06 90 LEU A CA 1
ATOM 672 C C . LEU A 1 90 ? 5.145 8.333 -1.230 1.00 90.06 90 LEU A C 1
ATOM 674 O O . LEU A 1 90 ? 4.301 9.121 -1.649 1.00 90.06 90 LEU A O 1
ATOM 678 N N . VAL A 1 91 ? 5.788 8.511 -0.077 1.00 87.94 91 VAL A N 1
ATOM 679 C CA . VAL A 1 91 ? 5.603 9.675 0.802 1.00 87.94 91 VAL A CA 1
ATOM 680 C C . VAL A 1 91 ? 6.889 10.500 0.814 1.00 87.94 91 VAL A C 1
ATOM 682 O O . VAL A 1 91 ? 7.990 9.952 0.865 1.00 87.94 91 VAL A O 1
ATOM 685 N N . ARG A 1 92 ? 6.769 11.829 0.727 1.00 82.56 92 ARG A N 1
ATOM 686 C CA . ARG A 1 92 ? 7.909 12.762 0.725 1.00 82.56 92 ARG A CA 1
ATOM 687 C C . ARG A 1 92 ? 7.948 13.570 2.020 1.00 82.56 92 ARG A C 1
ATOM 689 O O . ARG A 1 92 ? 6.909 13.887 2.584 1.00 82.56 92 ARG A O 1
ATOM 696 N N . GLY A 1 93 ? 9.151 13.967 2.433 1.00 78.75 93 GLY A N 1
ATOM 697 C CA . GLY A 1 93 ? 9.372 14.816 3.606 1.00 78.75 93 GLY A CA 1
ATOM 698 C C . GLY A 1 93 ? 9.743 14.027 4.860 1.00 78.75 93 GLY A C 1
ATOM 699 O O . GLY A 1 93 ? 10.243 12.909 4.776 1.00 78.75 93 GLY A O 1
ATOM 700 N N . ASN A 1 94 ? 9.531 14.639 6.025 1.00 79.62 94 ASN A N 1
ATOM 701 C CA . ASN A 1 94 ? 9.756 13.994 7.316 1.00 79.62 94 ASN A CA 1
ATOM 702 C C . ASN A 1 94 ? 8.456 13.332 7.763 1.00 79.62 94 ASN A C 1
ATOM 704 O O . ASN A 1 94 ? 7.456 14.020 7.957 1.00 79.62 94 ASN A O 1
ATOM 708 N N . PHE A 1 95 ? 8.477 12.018 7.943 1.00 81.38 95 PHE A N 1
ATOM 709 C CA . PHE A 1 95 ? 7.294 11.252 8.309 1.00 81.38 95 PHE A CA 1
ATOM 710 C C . PHE A 1 95 ? 7.643 10.150 9.310 1.00 81.38 95 PHE A C 1
ATOM 712 O O . PHE A 1 95 ? 8.797 9.740 9.437 1.00 81.38 95 PHE A O 1
ATOM 719 N N . SER A 1 96 ? 6.617 9.688 10.016 1.00 84.56 96 SER A N 1
ATOM 720 C CA . SER A 1 96 ? 6.636 8.456 10.800 1.00 84.56 96 SER A CA 1
ATOM 721 C C . SER A 1 96 ? 5.599 7.514 10.204 1.00 84.56 96 SER A C 1
ATOM 723 O O . SER A 1 96 ? 4.574 7.977 9.706 1.00 84.56 96 SER A O 1
A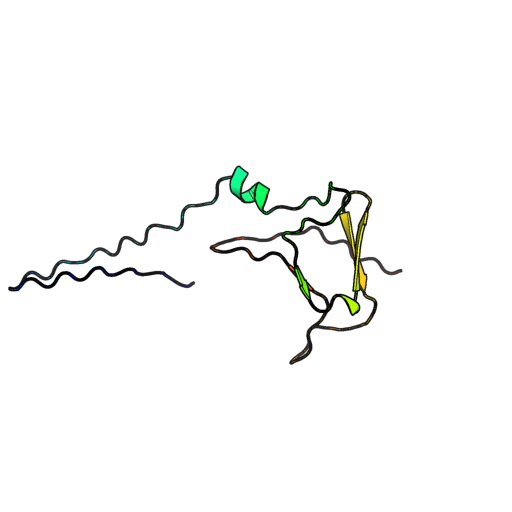TOM 725 N N . VAL A 1 97 ? 5.869 6.212 10.240 1.00 89.69 97 VAL A N 1
ATOM 726 C CA . VAL A 1 97 ? 4.943 5.179 9.768 1.00 89.69 97 VAL A CA 1
ATOM 727 C C . VAL A 1 97 ? 4.718 4.196 10.900 1.00 89.69 97 VAL A C 1
ATOM 729 O O . VAL A 1 97 ? 5.668 3.746 11.541 1.00 89.69 97 VAL A O 1
ATOM 732 N N . SER A 1 98 ? 3.462 3.842 11.123 1.00 92.88 98 SER A N 1
ATOM 733 C CA . SER A 1 98 ? 3.071 2.747 11.999 1.00 92.88 98 SER A CA 1
ATOM 734 C C . SER A 1 98 ? 2.051 1.869 11.284 1.00 92.88 98 SER A C 1
ATOM 736 O O . SER A 1 98 ? 1.349 2.307 10.375 1.00 92.88 98 SER A O 1
ATOM 738 N N . ALA A 1 99 ? 2.000 0.600 11.671 1.00 94.12 99 ALA A N 1
ATOM 739 C CA . ALA A 1 99 ? 1.014 -0.350 11.184 1.00 94.12 99 ALA A CA 1
ATOM 740 C C . ALA A 1 99 ? 0.708 -1.362 12.289 1.00 94.12 99 ALA A C 1
ATOM 742 O O . ALA A 1 99 ? 1.588 -1.721 13.074 1.00 94.12 99 ALA A O 1
ATOM 743 N N . VAL A 1 100 ? -0.531 -1.848 12.332 1.00 95.50 100 VAL A N 1
ATOM 744 C CA . VAL A 1 100 ? -0.910 -2.982 13.180 1.00 95.50 100 VAL A CA 1
ATOM 745 C C . VAL A 1 100 ? -0.848 -4.240 12.327 1.00 95.50 100 VAL A C 1
ATOM 747 O O . VAL A 1 100 ? -1.637 -4.407 11.403 1.00 95.50 100 VAL A O 1
ATOM 750 N N . VAL A 1 101 ? 0.095 -5.131 12.636 1.00 94.69 101 VAL A N 1
ATOM 751 C CA . VAL A 1 101 ? 0.327 -6.358 11.863 1.00 94.69 101 VAL A CA 1
ATOM 752 C C . VAL A 1 101 ? -0.028 -7.576 12.705 1.00 94.69 101 VAL A C 1
ATOM 754 O O . VAL A 1 101 ? 0.404 -7.703 13.849 1.00 94.69 101 VAL A O 1
ATOM 757 N N . ARG A 1 102 ? -0.804 -8.495 12.123 1.00 94.06 102 ARG A N 1
ATOM 758 C CA . ARG A 1 102 ? -1.120 -9.800 12.717 1.00 94.06 102 ARG A CA 1
ATOM 759 C C . ARG A 1 102 ? -0.621 -10.904 11.794 1.00 94.06 102 ARG A C 1
ATOM 761 O O . ARG A 1 102 ? -1.229 -11.165 10.760 1.00 94.06 102 ARG A O 1
ATOM 768 N N . ALA A 1 103 ? 0.473 -11.549 12.181 1.00 91.06 103 ALA A N 1
ATOM 769 C CA . ALA A 1 103 ? 0.953 -12.755 11.517 1.00 91.06 103 ALA A CA 1
ATOM 770 C C . ALA A 1 103 ? 0.217 -13.981 12.075 1.00 91.06 103 ALA A C 1
ATOM 772 O O . ALA A 1 103 ? -0.019 -14.074 13.280 1.00 91.06 103 ALA A O 1
ATOM 773 N N . ARG A 1 104 ? -0.167 -14.909 11.200 1.00 85.25 104 ARG A N 1
ATOM 774 C CA . ARG A 1 104 ? -0.861 -16.156 11.551 1.00 85.25 104 ARG A CA 1
ATOM 775 C C . ARG A 1 104 ? -0.251 -17.280 10.717 1.00 85.25 104 ARG A C 1
ATOM 777 O O . ARG A 1 104 ? 0.068 -17.024 9.556 1.00 85.25 104 ARG A O 1
ATOM 784 N N . SER A 1 105 ? -0.090 -18.484 11.271 1.00 75.62 105 SER A N 1
ATOM 785 C CA . SER A 1 105 ? 0.113 -19.651 10.405 1.00 75.62 105 SER A CA 1
ATOM 786 C C . SER A 1 105 ? -1.215 -19.985 9.735 1.00 75.62 105 SER A C 1
ATOM 788 O O . SER A 1 105 ? -2.283 -19.715 10.294 1.00 75.62 105 SER A O 1
ATOM 790 N N . LEU A 1 106 ? -1.126 -20.523 8.524 1.00 59.91 106 LEU A N 1
ATOM 791 C CA . LEU A 1 106 ? -2.234 -21.250 7.917 1.00 59.91 106 LEU A CA 1
ATOM 792 C C . LEU A 1 106 ? -2.320 -22.652 8.528 1.00 59.91 106 LEU A C 1
ATOM 794 O O . LEU A 1 106 ? -1.287 -23.101 9.084 1.00 59.91 106 LEU A O 1
#

Radius of gyration: 22.44 Å; chains: 1; bounding box: 46×68×22 Å

Sequence (106 aa):
MTRVCSALVRLWGSSVAAVCLLACTPAPKLSPADTRALDDDFAAAALNPAWQVHKGDTFLREVKDGALVITPRANVVWYMADSGPMLFKLVRGNFSVSAVVRARSL